Protein AF-A0A6A5TQY7-F1 (afdb_monomer)

pLDDT: mean 77.78, std 16.39, range [37.09, 95.31]

Organism: NCBI:txid147558

Mean predicted aligned error: 10.91 Å

Secondary structure (DSSP, 8-state):
------------------PPPTT-EEEEEEEEEEEEEEEEE-TTS-EEEEEEEEEEEEEEEEEGGG-SHHHHH-GGGB-S-S-GGG--TTEEE--STTPPPEEEEEEGGGTEEEEEETTSS-EEEEEEEPPS--EEE---TT-GGGTTSSS-B-SPPEEEEEEEEEE-S---

Sequence (172 aa):
MRSFLSILPAITLTHFISSATAGGFHLMDRSLTWRYTECVDCPRKQQCCGTYTGNHEDLILVPANQFSCDTVHSNAWKTGLWDSSQIGHGTVIQGKCGSRSLTLYPTNNGAELEVWESDGSRKYGNCYRQEPNRSMDCTEGGDATCRNMDGEPMGTCKIKATSVWVCPVDLC

Solvent-accessible surface area (backbone atoms only — not comparable to full-atom values): 9786 Å² total; per-residue (Å²): 138,84,86,81,83,84,80,80,81,80,83,76,82,74,78,76,77,80,66,42,43,79,54,6,28,28,40,24,38,32,40,40,38,36,30,24,56,55,69,45,86,39,104,78,86,44,78,47,71,49,81,49,76,49,76,49,56,31,20,30,57,40,45,47,76,49,76,48,54,73,52,70,52,42,73,88,31,53,36,85,42,53,35,71,86,71,64,43,82,66,36,70,31,68,44,48,82,84,41,62,42,27,24,32,34,58,33,78,94,65,51,31,31,37,38,25,38,60,87,66,84,41,76,63,45,61,24,41,63,45,72,79,80,52,62,45,81,50,61,47,84,60,47,71,69,54,60,85,44,92,55,64,59,53,67,54,36,41,33,38,37,32,36,41,31,36,23,61,32,61,58,111

Structure (mmCIF, N/CA/C/O backbone):
data_AF-A0A6A5TQY7-F1
#
_entry.id   AF-A0A6A5TQY7-F1
#
loop_
_atom_site.group_PDB
_atom_site.id
_atom_site.type_symbol
_atom_site.label_atom_id
_atom_site.label_alt_id
_atom_site.label_comp_id
_atom_site.label_asym_id
_atom_site.label_entity_id
_atom_site.label_seq_id
_atom_site.pdbx_PDB_ins_code
_atom_site.Cartn_x
_atom_site.Cartn_y
_atom_site.Cartn_z
_atom_site.occupancy
_atom_site.B_iso_or_equiv
_atom_site.auth_seq_id
_atom_site.auth_comp_id
_atom_site.auth_asym_id
_atom_site.auth_atom_id
_atom_site.pdbx_PDB_model_num
ATOM 1 N N . MET A 1 1 ? 33.968 8.940 56.549 1.00 41.22 1 MET A N 1
ATOM 2 C CA . MET A 1 1 ? 32.654 9.350 56.011 1.00 41.22 1 MET A CA 1
ATOM 3 C C . MET A 1 1 ? 32.603 8.909 54.556 1.00 41.22 1 MET A C 1
ATOM 5 O O . MET A 1 1 ? 33.420 9.381 53.780 1.00 41.22 1 MET A O 1
ATOM 9 N N . ARG A 1 2 ? 31.782 7.907 54.216 1.00 37.09 2 ARG A N 1
ATOM 10 C CA . ARG A 1 2 ? 31.662 7.373 52.849 1.00 37.09 2 ARG A CA 1
ATOM 11 C C . ARG A 1 2 ? 30.415 7.975 52.202 1.00 37.09 2 ARG A C 1
ATOM 13 O O . ARG A 1 2 ? 29.323 7.806 52.733 1.00 37.09 2 ARG A O 1
ATOM 20 N N . SER A 1 3 ? 30.611 8.698 51.103 1.00 39.50 3 SER A N 1
ATOM 21 C CA . SER A 1 3 ? 29.552 9.279 50.278 1.00 39.50 3 SER A CA 1
ATOM 22 C C . SER A 1 3 ? 28.748 8.178 49.586 1.00 39.50 3 SER A C 1
ATOM 24 O O . SER A 1 3 ? 29.328 7.314 48.931 1.00 39.50 3 SER A O 1
ATOM 26 N N . PHE A 1 4 ? 27.422 8.224 49.711 1.00 42.56 4 PHE A N 1
ATOM 27 C CA . PHE A 1 4 ? 26.505 7.422 48.906 1.00 42.56 4 PHE A CA 1
ATOM 28 C C . PHE A 1 4 ? 26.133 8.214 47.650 1.00 42.56 4 PHE A C 1
ATOM 30 O O . PHE A 1 4 ? 25.521 9.277 47.736 1.00 42.56 4 PHE A O 1
ATOM 37 N N . LEU A 1 5 ? 26.533 7.700 46.486 1.00 43.34 5 LEU A N 1
ATOM 38 C CA . LEU A 1 5 ? 26.103 8.190 45.181 1.00 43.34 5 LEU A CA 1
ATOM 39 C C . LEU A 1 5 ? 24.719 7.585 44.892 1.00 43.34 5 LEU A C 1
ATOM 41 O O . LEU A 1 5 ? 24.594 6.373 44.723 1.00 43.34 5 LEU A O 1
ATOM 45 N N . SER A 1 6 ? 23.682 8.421 44.893 1.00 45.06 6 SER A N 1
ATOM 46 C CA . SER A 1 6 ? 22.328 8.038 44.484 1.00 45.06 6 SER A CA 1
ATOM 47 C C . SER A 1 6 ? 22.275 7.961 42.958 1.00 45.06 6 SER A C 1
ATOM 49 O O . SER A 1 6 ? 22.445 8.974 42.281 1.00 45.06 6 SER A O 1
ATOM 51 N N . ILE A 1 7 ? 22.078 6.760 42.416 1.00 50.19 7 ILE A N 1
ATOM 52 C CA . ILE A 1 7 ? 21.828 6.538 40.990 1.00 50.19 7 ILE A CA 1
ATOM 53 C C . ILE A 1 7 ? 20.308 6.467 40.823 1.00 50.19 7 ILE A C 1
ATOM 55 O O . ILE A 1 7 ? 19.689 5.479 41.215 1.00 50.19 7 ILE A O 1
ATOM 59 N N . LEU A 1 8 ? 19.697 7.516 40.265 1.00 40.50 8 LEU A N 1
ATOM 60 C CA . LEU A 1 8 ? 18.326 7.421 39.760 1.00 40.50 8 LEU A CA 1
ATOM 61 C C . LEU A 1 8 ? 18.316 6.530 38.505 1.00 40.50 8 LEU A C 1
ATOM 63 O O . LEU A 1 8 ? 19.135 6.755 37.610 1.00 40.50 8 LEU A O 1
ATOM 67 N N . PRO A 1 9 ? 17.382 5.575 38.367 1.00 47.19 9 PRO A N 1
ATOM 68 C CA . PRO A 1 9 ? 17.164 4.915 37.092 1.00 47.19 9 PRO A CA 1
ATOM 69 C C . PRO A 1 9 ? 16.436 5.880 36.148 1.00 47.19 9 PRO A C 1
ATOM 71 O O . PRO A 1 9 ? 15.323 6.332 36.419 1.00 47.19 9 PRO A O 1
ATOM 74 N N . ALA A 1 10 ? 17.079 6.196 35.026 1.00 44.34 10 ALA A N 1
ATOM 75 C CA . ALA A 1 10 ? 16.441 6.850 33.895 1.00 44.34 10 ALA A CA 1
ATOM 76 C C . ALA A 1 10 ? 15.375 5.906 33.319 1.00 44.34 10 ALA A C 1
ATOM 78 O O . ALA A 1 10 ? 15.698 4.873 32.731 1.00 44.34 10 ALA A O 1
ATOM 79 N N . ILE A 1 11 ? 14.102 6.256 33.503 1.00 45.50 11 ILE A N 1
ATOM 80 C CA . ILE A 1 11 ? 12.977 5.576 32.859 1.00 45.50 11 ILE A CA 1
ATOM 81 C C . ILE A 1 11 ? 13.056 5.908 31.368 1.00 45.50 11 ILE A C 1
ATOM 83 O O . ILE A 1 11 ? 12.673 6.988 30.923 1.00 45.50 11 ILE A O 1
ATOM 87 N N . THR A 1 12 ? 13.617 4.985 30.596 1.00 44.22 12 THR A N 1
ATOM 88 C CA . THR A 1 12 ? 13.610 5.028 29.136 1.00 44.22 12 THR A CA 1
ATOM 89 C C . THR A 1 12 ? 12.220 4.603 28.678 1.00 44.22 12 THR A C 1
ATOM 91 O O . THR A 1 12 ? 11.855 3.432 28.764 1.00 44.22 12 THR A O 1
ATOM 94 N N . LEU A 1 13 ? 11.427 5.581 28.235 1.00 38.19 13 LEU A N 1
ATOM 95 C CA . LEU A 1 13 ? 10.114 5.379 27.632 1.00 38.19 13 LEU A CA 1
ATOM 96 C C . LEU A 1 13 ? 10.301 4.612 26.313 1.00 38.19 13 LEU A C 1
ATOM 98 O O . LEU A 1 13 ? 10.563 5.189 25.257 1.00 38.19 13 LEU A O 1
ATOM 102 N N . THR A 1 14 ? 10.242 3.287 26.390 1.00 39.62 14 THR A N 1
ATOM 103 C CA . THR A 1 14 ? 10.252 2.406 25.226 1.00 39.62 14 THR A CA 1
ATOM 104 C C . THR A 1 14 ? 8.961 2.683 24.467 1.00 39.62 14 THR A C 1
ATOM 106 O O . THR A 1 14 ? 7.873 2.374 24.948 1.00 39.62 14 THR A O 1
ATOM 109 N N . HIS A 1 15 ? 9.068 3.333 23.306 1.00 40.19 15 HIS A N 1
ATOM 110 C CA . HIS A 1 15 ? 7.953 3.428 22.374 1.00 40.19 15 HIS A CA 1
ATOM 111 C C . HIS A 1 15 ? 7.543 1.997 22.041 1.00 40.19 15 HIS A C 1
ATOM 113 O O . HIS A 1 15 ? 8.309 1.253 21.426 1.00 40.19 15 HIS A O 1
ATOM 119 N N . PHE A 1 16 ? 6.368 1.595 22.522 1.00 39.81 16 PHE A N 1
ATOM 120 C CA . PHE A 1 16 ? 5.770 0.322 22.168 1.00 39.81 16 PHE A CA 1
ATOM 121 C C . PHE A 1 16 ? 5.648 0.297 20.649 1.00 39.81 16 PHE A C 1
ATOM 123 O O . PHE A 1 16 ? 4.888 1.062 20.057 1.00 39.81 16 PHE A O 1
ATOM 130 N N . ILE A 1 17 ? 6.442 -0.565 20.015 1.00 45.38 17 ILE A N 1
ATOM 131 C CA . ILE A 1 17 ? 6.254 -0.932 18.620 1.00 45.38 17 ILE A CA 1
ATOM 132 C C . ILE A 1 17 ? 4.890 -1.611 18.598 1.00 45.38 17 ILE A C 1
ATOM 134 O O . ILE A 1 17 ? 4.766 -2.766 19.006 1.00 45.38 17 ILE A O 1
ATOM 138 N N . SER A 1 18 ? 3.860 -0.853 18.219 1.00 43.84 18 SER A N 1
ATOM 139 C CA . SER A 1 18 ? 2.511 -1.370 18.042 1.00 43.84 18 SER A CA 1
ATOM 140 C C . SER A 1 18 ? 2.596 -2.393 16.915 1.00 43.84 18 SER A C 1
ATOM 142 O O . SER A 1 18 ? 2.655 -2.053 15.735 1.00 43.84 18 SER A O 1
ATOM 144 N N . SER A 1 19 ? 2.775 -3.653 17.293 1.00 54.75 19 SER A N 1
ATOM 145 C CA . SER A 1 19 ? 2.664 -4.780 16.386 1.00 54.75 19 SER A CA 1
ATOM 146 C C . SER A 1 19 ? 1.177 -4.964 16.144 1.00 54.75 19 SER A C 1
ATOM 148 O O . SER A 1 19 ? 0.382 -4.940 17.085 1.00 54.75 19 SER A O 1
ATOM 150 N N . ALA A 1 20 ? 0.780 -5.099 14.881 1.00 56.47 20 ALA A N 1
ATOM 151 C CA . ALA A 1 20 ? -0.564 -5.558 14.590 1.00 56.47 20 ALA A CA 1
ATOM 152 C C . ALA A 1 20 ? -0.784 -6.885 15.335 1.00 56.47 20 ALA A C 1
ATOM 154 O O . ALA A 1 20 ? 0.092 -7.756 15.345 1.00 56.47 20 ALA A O 1
ATOM 155 N N . THR A 1 21 ? -1.935 -7.018 15.990 1.00 59.12 21 THR A N 1
ATOM 156 C CA . THR A 1 21 ? -2.387 -8.296 16.550 1.00 59.12 21 THR A CA 1
ATOM 157 C C . THR A 1 21 ? -2.469 -9.337 15.426 1.00 59.12 21 THR A C 1
ATOM 159 O O . THR A 1 21 ? -2.450 -8.987 14.248 1.00 59.12 21 THR A O 1
ATOM 162 N N . ALA A 1 22 ? -2.562 -10.630 15.751 1.00 60.75 22 ALA A N 1
ATOM 163 C CA . ALA A 1 22 ? -2.584 -11.690 14.733 1.00 60.75 22 ALA A CA 1
ATOM 164 C C . ALA A 1 22 ? -3.712 -11.543 13.680 1.00 60.75 22 ALA A C 1
ATOM 166 O O . ALA A 1 22 ? -3.566 -12.085 12.586 1.00 60.75 22 ALA A O 1
ATOM 167 N N . GLY A 1 23 ? -4.787 -10.805 13.995 1.00 71.81 23 GLY A N 1
ATOM 168 C CA . GLY A 1 23 ? -5.875 -10.449 13.068 1.00 71.81 23 GLY A CA 1
ATOM 169 C C . GLY A 1 23 ? -5.710 -9.097 12.356 1.00 71.81 23 GLY A C 1
ATOM 170 O O . GLY A 1 23 ? -6.440 -8.785 11.424 1.00 71.81 23 GLY A O 1
ATOM 171 N N . GLY A 1 24 ? -4.732 -8.282 12.754 1.00 88.25 24 GLY A N 1
ATOM 172 C CA . GLY A 1 24 ? -4.470 -6.990 12.127 1.00 88.25 24 GLY A CA 1
ATOM 173 C C . GLY A 1 24 ? -3.883 -7.094 10.718 1.00 88.25 24 GLY A C 1
ATOM 174 O O . GLY A 1 24 ? -3.588 -8.172 10.198 1.00 88.25 24 GLY A O 1
ATOM 175 N N . PHE A 1 25 ? -3.642 -5.944 10.097 1.00 89.31 25 PHE A N 1
ATOM 176 C CA . PHE A 1 25 ? -3.012 -5.854 8.783 1.00 89.31 25 PHE A CA 1
ATOM 177 C C . PHE A 1 25 ? -2.081 -4.647 8.657 1.00 89.31 25 PHE A C 1
ATOM 179 O O . PHE A 1 25 ? -2.073 -3.736 9.483 1.00 89.31 25 PHE A O 1
ATOM 186 N N . HIS A 1 26 ? -1.280 -4.659 7.601 1.00 91.00 26 HIS A N 1
ATOM 187 C CA . HIS A 1 26 ? -0.397 -3.584 7.187 1.00 91.00 26 HIS A CA 1
ATOM 188 C C . HIS A 1 26 ? -0.864 -3.030 5.842 1.00 91.00 26 HIS A C 1
ATOM 190 O O . HIS A 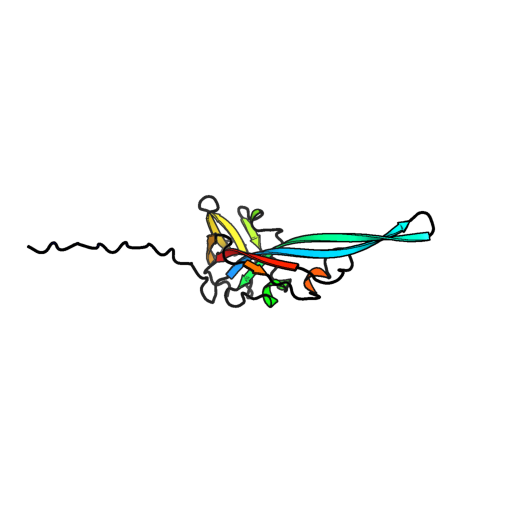1 26 ? -1.174 -3.806 4.937 1.00 91.00 26 HIS A O 1
ATOM 196 N N . LEU A 1 27 ? -0.863 -1.707 5.681 1.00 92.75 27 LEU A N 1
ATOM 197 C CA . LEU A 1 27 ? -0.832 -1.102 4.347 1.00 92.75 27 LEU A CA 1
ATOM 198 C C . LEU A 1 27 ? 0.627 -0.831 4.000 1.00 92.75 27 LEU A C 1
ATOM 200 O O . LEU A 1 27 ? 1.341 -0.180 4.773 1.00 92.75 27 LEU A O 1
ATOM 204 N N . MET A 1 28 ? 1.073 -1.369 2.869 1.00 92.88 28 MET A N 1
ATOM 205 C CA . MET A 1 28 ? 2.461 -1.283 2.436 1.00 92.88 28 MET A CA 1
ATOM 206 C C . MET A 1 28 ? 2.556 -0.653 1.055 1.00 92.88 28 MET A C 1
ATOM 208 O O . MET A 1 28 ? 1.856 -1.080 0.138 1.00 92.88 28 MET A O 1
ATOM 212 N N . ASP A 1 29 ? 3.471 0.300 0.909 1.00 93.62 29 ASP A N 1
ATOM 213 C CA . ASP A 1 29 ? 3.880 0.803 -0.399 1.00 93.62 29 ASP A CA 1
ATOM 214 C C . ASP A 1 29 ? 4.823 -0.220 -1.018 1.00 93.62 29 ASP A C 1
ATOM 216 O O . ASP A 1 29 ? 5.869 -0.540 -0.439 1.00 93.62 29 ASP A O 1
ATOM 220 N N . ARG A 1 30 ? 4.441 -0.765 -2.171 1.00 91.75 30 ARG A N 1
ATOM 221 C CA . ARG A 1 30 ? 5.221 -1.746 -2.914 1.00 91.75 30 ARG A CA 1
ATOM 222 C C . ARG A 1 30 ? 5.728 -1.115 -4.203 1.00 91.75 30 ARG A C 1
ATOM 224 O O . ARG A 1 30 ? 4.958 -0.693 -5.054 1.00 91.75 30 ARG A O 1
ATOM 231 N N . SER A 1 31 ? 7.046 -1.106 -4.346 1.00 90.19 31 SER A N 1
ATOM 232 C CA . SER A 1 31 ? 7.755 -0.694 -5.550 1.00 90.19 31 SER A CA 1
ATOM 233 C C . SER A 1 31 ? 8.244 -1.928 -6.303 1.00 90.19 31 SER A C 1
ATOM 235 O O . SER A 1 31 ? 8.822 -2.851 -5.716 1.00 90.19 31 SER A O 1
ATOM 237 N N . LEU A 1 32 ? 7.979 -1.944 -7.603 1.00 87.06 32 LEU A N 1
ATOM 238 C CA . LEU A 1 32 ? 8.291 -3.008 -8.545 1.00 87.06 32 LEU A CA 1
ATOM 239 C C . LEU A 1 32 ? 9.181 -2.400 -9.623 1.00 87.06 32 LEU A C 1
ATOM 241 O O . LEU A 1 32 ? 8.748 -1.520 -10.363 1.00 87.06 32 LEU A O 1
ATOM 245 N N . THR A 1 33 ? 10.416 -2.874 -9.728 1.00 86.19 33 THR A N 1
ATOM 246 C CA . THR A 1 33 ? 11.374 -2.411 -10.735 1.00 86.19 33 THR A CA 1
ATOM 247 C C . THR A 1 33 ? 11.800 -3.583 -11.603 1.00 86.19 33 THR A C 1
ATOM 249 O O . THR A 1 33 ? 12.350 -4.565 -11.102 1.00 86.19 33 THR A O 1
ATOM 252 N N . TRP A 1 34 ? 11.612 -3.474 -12.915 1.00 82.81 34 TRP A N 1
ATOM 253 C CA . TRP A 1 34 ? 12.011 -4.504 -13.876 1.00 82.81 34 TRP A CA 1
ATOM 254 C C . TRP A 1 34 ? 12.779 -3.899 -15.045 1.00 82.81 34 TRP A C 1
ATOM 256 O O . TRP A 1 34 ? 12.735 -2.696 -15.302 1.00 82.81 34 TRP A O 1
ATOM 266 N N . ARG A 1 35 ? 13.511 -4.746 -15.765 1.00 81.38 35 ARG A N 1
ATOM 267 C CA . ARG A 1 35 ? 14.092 -4.393 -17.061 1.00 81.38 35 ARG A CA 1
ATOM 268 C C . ARG A 1 35 ? 13.266 -5.033 -18.155 1.00 81.38 35 ARG A C 1
ATOM 270 O O . ARG A 1 35 ? 12.808 -6.156 -17.984 1.00 81.38 35 ARG A O 1
ATOM 277 N N . TYR A 1 36 ? 13.106 -4.346 -19.269 1.00 78.25 36 TYR A N 1
ATOM 278 C CA . TYR A 1 36 ? 12.437 -4.877 -20.451 1.00 78.25 36 TYR A CA 1
ATOM 279 C C . TYR A 1 36 ? 13.166 -4.389 -21.698 1.00 78.25 36 TYR A C 1
ATOM 281 O O . TYR A 1 36 ? 13.913 -3.405 -21.650 1.00 78.25 36 TYR A O 1
ATOM 289 N N . THR A 1 37 ? 12.980 -5.098 -22.804 1.00 78.25 37 THR A N 1
ATOM 290 C CA . THR A 1 37 ? 13.492 -4.664 -24.100 1.00 78.25 37 THR A CA 1
ATOM 291 C C . THR A 1 37 ? 12.343 -4.370 -25.033 1.00 78.25 37 THR A C 1
ATOM 293 O O . THR A 1 37 ? 11.418 -5.163 -25.170 1.00 78.25 37 THR A O 1
ATOM 296 N N . GLU A 1 38 ? 12.442 -3.229 -25.698 1.00 79.12 38 GLU A N 1
ATOM 297 C CA . GLU A 1 38 ? 11.573 -2.881 -26.808 1.00 79.12 38 GLU A CA 1
ATOM 298 C C . GLU A 1 38 ? 12.411 -2.844 -28.072 1.00 79.12 38 GLU A C 1
ATOM 300 O O . GLU A 1 38 ? 13.495 -2.252 -28.099 1.00 79.12 38 GLU A O 1
ATOM 305 N N . CYS A 1 39 ? 11.901 -3.491 -29.112 1.00 82.31 39 CYS A N 1
ATOM 306 C CA . CYS A 1 39 ? 12.480 -3.456 -30.440 1.00 82.31 39 CYS A CA 1
ATOM 307 C C . CYS A 1 39 ? 11.511 -2.731 -31.366 1.00 82.31 39 CYS A C 1
ATOM 309 O O . CYS A 1 39 ? 10.341 -3.098 -31.454 1.00 82.31 39 CYS A O 1
ATOM 311 N N . VAL A 1 40 ? 12.006 -1.720 -32.072 1.00 79.94 40 VAL A N 1
ATOM 312 C CA . VAL A 1 40 ? 11.245 -0.997 -33.093 1.00 79.94 40 VAL A CA 1
ATOM 313 C C . VAL A 1 40 ? 11.844 -1.250 -34.471 1.00 79.94 40 VAL A C 1
ATOM 315 O O . VAL A 1 40 ? 13.055 -1.463 -34.617 1.00 79.94 40 VAL A O 1
ATOM 318 N N . ASP A 1 41 ? 10.993 -1.217 -35.494 1.00 82.06 41 ASP A N 1
ATOM 319 C CA . ASP A 1 41 ? 11.433 -1.322 -36.881 1.00 82.06 41 ASP A CA 1
ATOM 320 C C . ASP A 1 41 ? 12.175 -0.050 -37.287 1.00 82.06 41 ASP A C 1
ATOM 322 O O . ASP A 1 41 ? 11.595 1.024 -37.457 1.00 82.06 41 ASP A O 1
ATOM 326 N N . CYS A 1 42 ? 13.488 -0.169 -37.462 1.00 78.88 42 CYS A N 1
ATOM 327 C CA . CYS A 1 42 ? 14.302 0.934 -37.938 1.00 78.88 42 CYS A CA 1
ATOM 328 C C . CYS A 1 42 ? 14.229 1.076 -39.467 1.00 78.88 42 CYS A C 1
ATOM 330 O O . CYS A 1 42 ? 14.044 0.085 -40.190 1.00 78.88 42 CYS A O 1
ATOM 332 N N . PRO A 1 43 ? 14.466 2.292 -40.000 1.00 67.44 43 PRO A N 1
ATOM 333 C CA . PRO A 1 43 ? 14.564 2.535 -41.435 1.00 67.44 43 PRO A CA 1
ATOM 334 C C . PRO A 1 43 ? 15.825 1.862 -42.001 1.00 67.44 43 PRO A C 1
ATOM 336 O O . PRO A 1 43 ? 16.864 2.500 -42.125 1.00 67.44 43 PRO A O 1
ATOM 339 N N . ARG A 1 44 ? 15.729 0.547 -42.265 1.00 72.12 44 ARG A N 1
ATOM 340 C CA . ARG A 1 44 ? 16.636 -0.353 -43.025 1.00 72.12 44 ARG A CA 1
ATOM 341 C C . ARG A 1 44 ? 16.304 -1.853 -42.857 1.00 72.12 44 ARG A C 1
ATOM 343 O O . ARG A 1 44 ? 17.126 -2.684 -43.228 1.00 72.12 44 ARG A O 1
ATOM 350 N N . LYS A 1 45 ? 15.120 -2.224 -42.338 1.00 60.16 45 LYS A N 1
ATOM 351 C CA . LYS A 1 45 ? 14.747 -3.625 -42.012 1.00 60.16 45 LYS A CA 1
ATOM 352 C C . LYS A 1 45 ? 15.687 -4.290 -40.992 1.00 60.16 45 LYS A C 1
ATOM 354 O O . LYS A 1 45 ? 15.865 -5.504 -41.002 1.00 60.16 45 LYS A O 1
ATOM 359 N N . GLN A 1 46 ? 16.313 -3.489 -40.137 1.00 69.12 46 GLN A N 1
ATOM 360 C CA . GLN A 1 46 ? 17.044 -3.966 -38.967 1.00 69.12 46 GLN A CA 1
ATOM 361 C C . GLN A 1 46 ? 16.177 -3.692 -37.740 1.00 69.12 46 GLN A C 1
ATOM 363 O O . GLN A 1 46 ? 15.584 -2.617 -37.645 1.00 69.12 46 GLN A O 1
ATOM 368 N N . GLN A 1 47 ? 16.094 -4.651 -36.819 1.00 74.69 47 GLN A N 1
ATOM 369 C CA . GLN A 1 47 ? 15.481 -4.409 -35.516 1.00 74.69 47 GLN A CA 1
ATOM 370 C C . GLN A 1 47 ? 16.437 -3.562 -34.677 1.00 74.69 47 GLN A C 1
ATOM 372 O O . GLN A 1 47 ? 17.593 -3.938 -34.476 1.00 74.69 47 GLN A O 1
ATOM 377 N N . CYS A 1 48 ? 15.956 -2.417 -34.200 1.00 81.31 48 CYS A N 1
ATOM 378 C CA . CYS A 1 48 ? 16.659 -1.611 -33.213 1.00 81.31 48 CYS A CA 1
ATOM 379 C C . CYS A 1 48 ? 16.051 -1.894 -31.848 1.00 81.31 48 CYS A C 1
ATOM 381 O O . CYS A 1 48 ? 14.909 -1.514 -31.602 1.00 81.31 48 CYS A O 1
ATOM 383 N N . CYS A 1 49 ? 16.811 -2.552 -30.978 1.00 84.69 49 CYS A N 1
ATOM 384 C CA . CYS A 1 49 ? 16.365 -2.905 -29.637 1.00 84.69 49 CYS A CA 1
ATOM 385 C C . CYS A 1 49 ? 17.049 -2.021 -28.591 1.00 84.69 49 CYS A C 1
ATOM 387 O O . CYS A 1 49 ? 18.273 -1.878 -28.600 1.00 84.69 49 CYS A O 1
ATOM 389 N N . GLY A 1 50 ? 16.259 -1.450 -27.687 1.00 81.88 50 GLY A N 1
ATOM 390 C CA . GLY A 1 50 ? 16.736 -0.778 -26.481 1.00 81.88 50 GLY A CA 1
ATOM 391 C C . GLY A 1 50 ? 16.443 -1.619 -25.240 1.00 81.88 50 GLY A C 1
ATOM 392 O O . GLY A 1 50 ? 15.493 -2.401 -25.222 1.00 81.88 50 GLY A O 1
ATOM 393 N N . THR A 1 51 ? 17.251 -1.469 -24.192 1.00 83.12 51 THR A N 1
ATOM 394 C CA . THR A 1 51 ? 16.922 -1.989 -22.857 1.00 83.12 51 THR A CA 1
ATOM 395 C C . THR A 1 51 ? 16.494 -0.825 -21.980 1.00 83.12 51 THR A C 1
ATOM 397 O O . THR A 1 51 ? 17.230 0.150 -21.825 1.00 83.12 51 THR A O 1
ATOM 400 N N . TYR A 1 52 ? 15.320 -0.957 -21.384 1.00 82.06 52 TYR A N 1
ATOM 401 C CA . TYR A 1 52 ? 14.677 0.052 -20.559 1.00 82.06 52 TYR A CA 1
ATOM 402 C C . TYR A 1 52 ? 14.485 -0.480 -19.138 1.00 82.06 52 TYR A C 1
ATOM 404 O O . TYR A 1 52 ? 14.608 -1.678 -18.870 1.00 82.06 52 TYR A O 1
ATOM 412 N N . THR A 1 53 ? 14.239 0.430 -18.197 1.00 84.12 53 THR A N 1
ATOM 413 C CA . THR A 1 53 ? 13.882 0.094 -16.813 1.00 84.12 53 THR A CA 1
ATOM 414 C C . THR A 1 53 ? 12.486 0.628 -16.540 1.00 84.12 53 THR A C 1
ATOM 416 O O . THR A 1 53 ? 12.252 1.826 -16.680 1.00 84.12 53 THR A O 1
ATOM 419 N N . GLY A 1 54 ? 11.575 -0.269 -16.179 1.00 82.12 54 GLY A N 1
ATOM 420 C CA . GLY A 1 54 ? 10.225 0.050 -15.738 1.00 82.12 54 GLY A CA 1
ATOM 421 C C . GLY A 1 54 ? 10.170 0.147 -14.220 1.00 82.12 54 GLY A C 1
ATOM 422 O O . GLY A 1 54 ? 10.898 -0.563 -13.523 1.00 82.12 54 GLY A O 1
ATOM 423 N N . ASN A 1 55 ? 9.313 1.035 -13.725 1.00 86.62 55 ASN A N 1
ATOM 424 C CA . ASN A 1 55 ? 8.977 1.140 -12.313 1.00 86.62 55 ASN A CA 1
ATOM 425 C C . ASN A 1 55 ? 7.459 1.218 -12.173 1.00 86.62 55 ASN A C 1
ATOM 427 O O . ASN A 1 55 ? 6.800 1.909 -12.951 1.00 86.62 55 ASN A O 1
ATOM 431 N N . HIS A 1 56 ? 6.922 0.534 -11.174 1.00 86.81 56 HIS A N 1
ATOM 432 C CA . HIS A 1 56 ? 5.523 0.615 -10.790 1.00 86.81 56 HIS A CA 1
ATOM 433 C C . HIS A 1 56 ? 5.434 0.656 -9.277 1.00 86.81 56 HIS A C 1
ATOM 435 O O . HIS A 1 56 ? 6.120 -0.100 -8.590 1.00 86.81 56 HIS A O 1
ATOM 441 N N . GLU A 1 57 ? 4.576 1.528 -8.777 1.00 89.38 57 GLU A N 1
ATOM 442 C CA . GLU A 1 57 ? 4.276 1.637 -7.362 1.00 89.38 57 GLU A CA 1
ATOM 443 C C . GLU A 1 57 ? 2.792 1.338 -7.187 1.00 89.38 57 GLU A C 1
ATOM 445 O O . GLU A 1 57 ? 1.950 1.803 -7.965 1.00 89.38 57 GLU A O 1
ATOM 450 N N . ASP A 1 58 ? 2.493 0.478 -6.220 1.00 92.00 58 ASP A N 1
ATOM 451 C CA . ASP A 1 58 ? 1.138 0.248 -5.751 1.00 92.00 58 ASP A CA 1
ATOM 452 C C . ASP A 1 58 ? 1.075 0.188 -4.222 1.00 92.00 58 ASP A C 1
ATOM 454 O O . ASP A 1 58 ? 2.054 -0.101 -3.529 1.00 92.00 58 ASP A O 1
ATOM 458 N N . LEU A 1 59 ? -0.117 0.447 -3.686 1.00 93.50 59 LEU A N 1
ATOM 459 C CA . LEU A 1 59 ? -0.425 0.179 -2.290 1.00 93.50 59 LEU A CA 1
ATOM 460 C C . LEU A 1 59 ? -1.068 -1.202 -2.164 1.00 93.50 59 LEU A C 1
ATOM 462 O O . LEU A 1 59 ? -2.098 -1.492 -2.792 1.00 93.50 59 LEU A O 1
ATOM 466 N N . ILE A 1 60 ? -0.511 -2.030 -1.286 1.00 92.38 60 ILE A N 1
ATOM 467 C CA . ILE A 1 60 ? -1.036 -3.357 -0.964 1.00 92.38 60 ILE A CA 1
ATOM 468 C C . ILE A 1 60 ? -1.495 -3.452 0.492 1.00 92.38 60 ILE A C 1
ATOM 470 O O . ILE A 1 60 ? -0.959 -2.790 1.381 1.00 92.38 60 ILE A O 1
ATOM 474 N N . LEU A 1 61 ? -2.477 -4.319 0.739 1.00 91.62 61 LEU A N 1
ATOM 475 C CA . LEU A 1 61 ? -2.943 -4.682 2.076 1.00 91.62 61 LEU A CA 1
ATOM 476 C C . LEU A 1 61 ? -2.424 -6.074 2.445 1.00 91.62 61 LEU A C 1
ATOM 478 O O . LEU A 1 61 ? -2.845 -7.070 1.862 1.00 91.62 61 LEU A O 1
ATOM 482 N N . VAL A 1 62 ? -1.553 -6.156 3.447 1.00 89.50 62 VAL A N 1
ATOM 483 C CA . VAL A 1 62 ? -0.901 -7.397 3.884 1.00 89.50 62 VAL A CA 1
ATOM 484 C C . VAL A 1 62 ? -1.383 -7.774 5.288 1.00 89.50 62 VAL A C 1
ATOM 486 O O . VAL A 1 62 ? -1.087 -7.043 6.234 1.00 89.50 62 VAL A O 1
ATOM 489 N N . PRO A 1 63 ? -2.097 -8.898 5.476 1.00 88.12 63 PRO A N 1
ATOM 490 C CA . PRO A 1 63 ? -2.449 -9.384 6.811 1.00 88.12 63 PRO A CA 1
ATOM 491 C C . PRO A 1 63 ? -1.202 -9.574 7.684 1.00 88.12 63 PRO A C 1
ATOM 493 O O . PRO A 1 63 ? -0.166 -10.045 7.209 1.00 88.12 63 PRO A O 1
ATOM 496 N N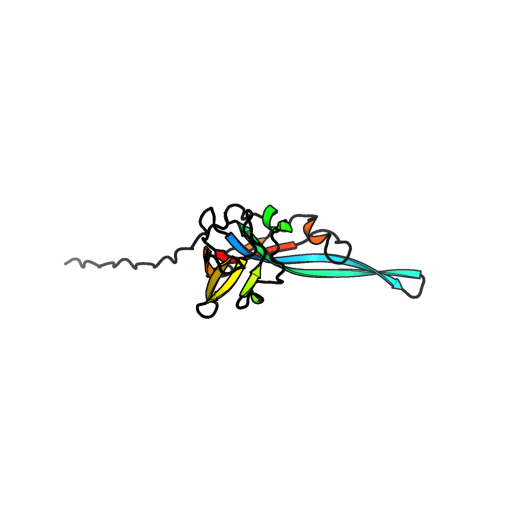 . ALA A 1 64 ? -1.279 -9.226 8.968 1.00 86.50 64 ALA A N 1
ATOM 497 C CA . ALA A 1 64 ? -0.124 -9.242 9.867 1.00 86.50 64 ALA A CA 1
ATOM 498 C C . ALA A 1 64 ? 0.463 -10.651 10.055 1.00 86.50 64 ALA A C 1
ATOM 500 O O . ALA A 1 64 ? 1.678 -10.804 10.185 1.00 86.50 64 ALA A O 1
ATOM 501 N N . ASN A 1 65 ? -0.387 -11.679 9.999 1.00 85.06 65 ASN A N 1
ATOM 502 C CA . ASN A 1 65 ? -0.002 -13.092 10.028 1.00 85.06 65 ASN A CA 1
ATOM 503 C C . ASN A 1 65 ? 0.530 -13.631 8.684 1.00 85.06 65 ASN A C 1
ATOM 505 O O . ASN A 1 65 ? 1.013 -14.758 8.636 1.00 85.06 65 ASN A O 1
ATOM 509 N N . GLN A 1 66 ? 0.458 -12.845 7.609 1.00 86.44 66 GLN A N 1
ATOM 510 C CA . GLN A 1 66 ? 0.940 -13.192 6.268 1.00 86.44 66 GLN A CA 1
ATOM 511 C C . GLN A 1 66 ? 2.025 -12.218 5.790 1.00 86.44 66 GLN A C 1
ATOM 513 O O . GLN A 1 66 ? 2.231 -12.047 4.590 1.00 86.44 66 GLN A O 1
ATOM 518 N N . PHE A 1 67 ? 2.734 -11.568 6.715 1.00 84.81 67 PHE A N 1
ATOM 519 C CA . PHE A 1 67 ? 3.817 -10.637 6.404 1.00 84.81 67 PHE A CA 1
ATOM 520 C C . PHE A 1 67 ? 5.051 -11.391 5.869 1.00 84.81 67 PHE A C 1
ATOM 522 O O . PHE A 1 67 ? 5.943 -11.764 6.629 1.00 84.81 67 PHE A O 1
ATOM 529 N N . SER A 1 68 ? 5.075 -11.662 4.562 1.00 87.06 68 SER A N 1
ATOM 530 C CA . SER A 1 68 ? 6.125 -12.419 3.868 1.00 87.06 68 SER A CA 1
ATOM 531 C C . SER A 1 68 ? 6.252 -11.990 2.402 1.00 87.06 68 SER A C 1
ATOM 533 O O . SER A 1 68 ? 5.358 -11.324 1.869 1.00 87.06 68 SER A O 1
ATOM 535 N N . CYS A 1 69 ? 7.341 -12.393 1.742 1.00 86.38 69 CYS A N 1
ATOM 536 C CA . CYS A 1 69 ? 7.563 -12.070 0.335 1.00 86.38 69 CYS A CA 1
ATOM 537 C C . CYS A 1 69 ? 6.556 -12.725 -0.616 1.00 86.38 69 CYS A C 1
ATOM 539 O O . CYS A 1 69 ? 6.092 -12.041 -1.521 1.00 86.38 69 CYS A O 1
ATOM 541 N N . ASP A 1 70 ? 6.098 -13.949 -0.343 1.00 85.94 70 ASP A N 1
ATOM 542 C CA . ASP A 1 70 ? 5.051 -14.609 -1.140 1.00 85.94 70 ASP A CA 1
ATOM 543 C C . ASP A 1 70 ? 3.767 -13.762 -1.212 1.00 85.94 70 ASP A C 1
ATOM 545 O O . ASP A 1 70 ? 3.142 -13.596 -2.265 1.00 85.94 70 ASP A O 1
ATOM 549 N N . THR A 1 71 ? 3.383 -13.161 -0.084 1.00 85.50 71 THR A N 1
ATOM 550 C CA . THR A 1 71 ? 2.225 -12.262 -0.013 1.00 85.50 71 THR A CA 1
ATOM 551 C C . THR A 1 71 ? 2.480 -10.964 -0.769 1.00 85.50 71 THR A C 1
ATOM 553 O O . THR A 1 71 ? 1.595 -10.482 -1.473 1.00 85.50 71 THR A O 1
ATOM 556 N N . VAL A 1 72 ? 3.690 -10.409 -0.650 1.00 86.75 72 VAL A N 1
ATOM 557 C CA . VAL A 1 72 ? 4.114 -9.199 -1.368 1.00 86.75 72 VAL A CA 1
ATOM 558 C C . VAL A 1 72 ? 4.209 -9.432 -2.869 1.00 86.75 72 VAL A C 1
ATOM 560 O O . VAL A 1 72 ? 4.017 -8.484 -3.614 1.00 86.75 72 VAL A O 1
ATOM 563 N N . HIS A 1 73 ? 4.475 -10.641 -3.349 1.00 82.94 73 HIS A N 1
ATOM 564 C CA . HIS A 1 73 ? 4.444 -10.964 -4.779 1.00 82.94 73 HIS A CA 1
ATOM 565 C C . HIS A 1 73 ? 3.010 -11.081 -5.295 1.00 82.94 73 HIS A C 1
ATOM 567 O O . HIS A 1 73 ? 2.677 -10.644 -6.395 1.00 82.94 73 HIS A O 1
ATOM 573 N N . SER A 1 74 ? 2.102 -11.600 -4.473 1.00 79.50 74 SER A N 1
ATOM 574 C CA . SER A 1 74 ? 0.720 -11.809 -4.888 1.00 79.50 74 SER A CA 1
ATOM 575 C C . SER A 1 74 ? -0.015 -10.502 -5.224 1.00 79.50 74 SER A C 1
ATOM 577 O O . SER A 1 74 ? -0.159 -9.586 -4.415 1.00 79.50 74 SER A O 1
ATOM 579 N N . ASN A 1 75 ? -0.577 -10.433 -6.433 1.00 76.81 75 ASN A N 1
ATOM 580 C CA . ASN A 1 75 ? -1.429 -9.320 -6.865 1.00 76.81 75 ASN A CA 1
ATOM 581 C C . ASN A 1 75 ? -2.818 -9.324 -6.216 1.00 76.81 75 ASN A C 1
ATOM 583 O O . ASN A 1 75 ? -3.544 -8.340 -6.339 1.00 76.81 75 ASN A O 1
ATOM 587 N N . ALA A 1 76 ? -3.189 -10.393 -5.502 1.00 75.62 76 ALA A N 1
ATOM 588 C CA . ALA A 1 76 ? -4.483 -10.478 -4.832 1.00 75.62 76 ALA A CA 1
ATOM 589 C C . ALA A 1 76 ? -4.680 -9.356 -3.803 1.00 75.62 76 ALA A C 1
ATOM 591 O O . ALA A 1 76 ? -5.811 -9.068 -3.432 1.00 75.62 76 ALA A O 1
ATOM 592 N N . TRP A 1 77 ? -3.598 -8.736 -3.329 1.00 85.31 77 TRP A N 1
ATOM 593 C CA . TRP 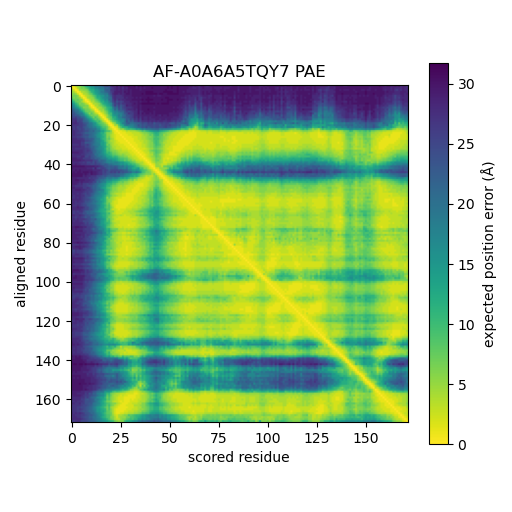A 1 77 ? -3.578 -7.771 -2.232 1.00 85.31 77 TRP A CA 1
ATOM 594 C C . TRP A 1 77 ? -3.490 -6.307 -2.669 1.00 85.31 77 TRP A C 1
ATOM 596 O O . TRP A 1 77 ? -3.425 -5.437 -1.802 1.00 85.31 77 TRP A O 1
ATOM 606 N N . LYS A 1 78 ? -3.528 -6.020 -3.978 1.00 85.62 78 LYS A N 1
ATOM 607 C CA . LYS A 1 78 ? -3.569 -4.640 -4.477 1.00 85.62 78 LYS A CA 1
ATOM 608 C C . LYS A 1 78 ? -4.841 -3.937 -4.014 1.00 85.62 78 LYS A C 1
ATOM 610 O O . LYS A 1 78 ? -5.939 -4.473 -4.124 1.00 85.62 78 LYS A O 1
ATOM 615 N N . THR A 1 79 ? -4.685 -2.708 -3.542 1.00 88.19 79 THR A N 1
ATOM 616 C CA . THR A 1 79 ? -5.816 -1.857 -3.148 1.00 88.19 79 THR A CA 1
ATOM 617 C C . THR A 1 79 ? -6.419 -1.087 -4.325 1.00 88.19 79 THR A C 1
ATOM 619 O O . THR A 1 79 ? -7.525 -0.570 -4.206 1.00 88.19 79 THR A O 1
ATOM 622 N N . GLY A 1 80 ? -5.701 -1.019 -5.454 1.00 85.69 80 GLY A N 1
ATOM 623 C CA . GLY A 1 80 ? -6.040 -0.184 -6.611 1.00 85.69 80 GLY A CA 1
ATOM 624 C C . GLY A 1 80 ? -5.443 1.227 -6.557 1.00 85.69 80 GLY A C 1
ATOM 625 O O . GLY A 1 80 ? -5.564 1.962 -7.533 1.00 85.69 80 GLY A O 1
ATOM 626 N N . LEU A 1 81 ? -4.779 1.597 -5.458 1.00 89.44 81 LEU A N 1
ATOM 627 C CA . LEU A 1 81 ? -4.047 2.859 -5.325 1.00 89.44 81 LEU A CA 1
ATOM 628 C C . LEU A 1 81 ? -2.589 2.699 -5.762 1.00 89.44 81 LEU A C 1
ATOM 630 O O . LEU A 1 81 ? -2.011 1.620 -5.615 1.00 89.44 81 LEU A O 1
ATOM 634 N N . TRP A 1 82 ? -1.998 3.791 -6.250 1.00 89.25 82 TRP A N 1
ATOM 635 C CA . TRP A 1 82 ? -0.573 3.847 -6.593 1.00 89.25 82 TRP A CA 1
ATOM 636 C C . TRP A 1 82 ? 0.333 3.828 -5.358 1.00 89.25 82 TRP A C 1
ATOM 638 O O . TRP A 1 82 ? 1.340 3.145 -5.361 1.00 89.25 82 TRP A O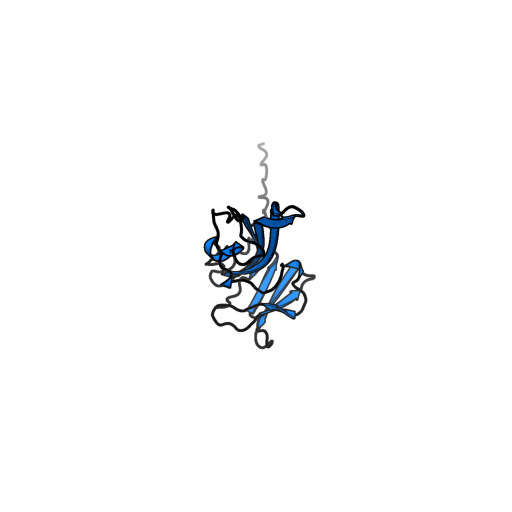 1
ATOM 648 N N . ASP A 1 83 ? -0.011 4.521 -4.277 1.00 92.19 83 ASP A N 1
ATOM 649 C CA . ASP A 1 83 ? 0.760 4.469 -3.030 1.00 92.19 83 ASP A CA 1
ATOM 650 C C . ASP A 1 83 ? -0.057 5.033 -1.856 1.00 92.19 83 ASP A C 1
ATOM 652 O O . ASP A 1 83 ? -1.208 5.466 -2.002 1.00 92.19 83 ASP A O 1
ATOM 656 N N . SER A 1 84 ? 0.549 5.037 -0.672 1.00 91.12 84 SER A N 1
ATOM 657 C CA . SER A 1 84 ? -0.026 5.564 0.560 1.00 91.12 84 SER A CA 1
ATOM 658 C C . SER A 1 84 ? -0.227 7.082 0.554 1.00 91.12 84 SER A C 1
ATOM 660 O O . SER A 1 84 ? -1.061 7.577 1.314 1.00 91.12 84 SER A O 1
ATOM 662 N N . SER A 1 85 ? 0.481 7.835 -0.297 1.00 91.12 85 SER A N 1
ATOM 663 C CA . SER A 1 85 ? 0.313 9.289 -0.435 1.00 91.12 85 SER A CA 1
ATOM 664 C C . SER A 1 85 ? -1.016 9.656 -1.097 1.00 91.12 85 SER A C 1
ATOM 666 O O . SER A 1 85 ? -1.547 10.739 -0.855 1.00 91.12 85 SER A O 1
ATOM 668 N N . GLN A 1 86 ? -1.590 8.730 -1.872 1.00 91.44 86 GLN A N 1
ATOM 669 C CA . GLN A 1 86 ? -2.908 8.878 -2.492 1.00 91.44 86 GLN A CA 1
ATOM 670 C C . GLN A 1 86 ? -4.069 8.632 -1.516 1.00 91.44 86 GLN A C 1
ATOM 672 O O . GLN A 1 86 ? -5.230 8.802 -1.893 1.00 91.44 86 GLN A O 1
ATOM 677 N N . ILE A 1 87 ? -3.798 8.230 -0.268 1.00 92.88 87 ILE A N 1
ATOM 678 C CA . ILE A 1 87 ? -4.847 8.039 0.737 1.00 92.88 87 ILE A CA 1
ATOM 679 C C . ILE A 1 87 ? -5.374 9.411 1.181 1.00 92.88 87 ILE A C 1
ATOM 681 O O . ILE A 1 87 ? -4.821 10.076 2.056 1.00 92.88 87 ILE A O 1
ATOM 685 N N . GLY A 1 88 ? -6.489 9.816 0.579 1.00 91.44 88 GLY A N 1
ATOM 686 C CA . GLY A 1 88 ? -7.290 10.970 0.972 1.00 91.44 88 GLY A CA 1
ATOM 687 C C . GLY A 1 88 ? -8.486 10.602 1.854 1.00 91.44 88 GLY A C 1
ATOM 688 O O . GLY A 1 88 ? -8.738 9.438 2.174 1.00 91.44 88 GLY A O 1
ATOM 689 N N . HIS A 1 89 ? -9.263 11.616 2.227 1.00 91.50 89 HIS A N 1
ATOM 690 C CA . HIS A 1 89 ? -10.486 11.438 3.007 1.00 91.50 89 HIS A CA 1
ATOM 691 C C . HIS A 1 89 ? -11.548 10.658 2.220 1.00 91.50 89 HIS A C 1
ATOM 693 O O . HIS A 1 89 ? -12.012 11.119 1.179 1.00 91.50 89 HIS A O 1
ATOM 699 N N . GLY A 1 90 ? -11.975 9.507 2.745 1.00 92.88 90 GLY A N 1
ATOM 700 C CA . GLY A 1 90 ? -12.994 8.668 2.112 1.00 92.88 90 GLY A CA 1
ATOM 701 C C . GLY A 1 90 ? -12.447 7.737 1.030 1.00 92.88 90 GLY A C 1
ATOM 702 O O . GLY A 1 90 ? -13.210 7.272 0.186 1.00 92.88 90 GLY A O 1
ATOM 703 N N . THR A 1 91 ? -11.140 7.468 1.033 1.00 94.75 91 THR A N 1
ATOM 704 C CA . THR A 1 91 ? -10.513 6.569 0.057 1.00 94.75 91 THR A CA 1
ATOM 705 C C . THR A 1 91 ? -11.031 5.150 0.235 1.00 94.75 91 THR A C 1
ATOM 707 O O . THR A 1 91 ? -10.962 4.606 1.334 1.00 94.75 91 THR A O 1
ATOM 710 N N . VAL A 1 92 ? -11.519 4.534 -0.840 1.00 93.38 92 VAL A N 1
ATOM 711 C CA . VAL A 1 92 ? -12.035 3.162 -0.810 1.00 93.38 92 VAL A CA 1
ATOM 712 C C . VAL A 1 92 ? -10.959 2.193 -1.283 1.00 93.38 92 VAL A C 1
ATOM 714 O O . VAL A 1 92 ? -10.401 2.369 -2.363 1.00 93.38 92 VAL A O 1
ATOM 717 N N . ILE A 1 93 ? -10.704 1.150 -0.498 1.00 91.44 93 ILE A N 1
ATOM 718 C CA . ILE A 1 93 ? -9.819 0.043 -0.860 1.00 91.44 93 ILE A CA 1
ATOM 719 C C . ILE A 1 93 ? -10.571 -1.285 -0.806 1.00 91.44 93 ILE A C 1
ATOM 721 O O . ILE A 1 93 ? -11.609 -1.421 -0.154 1.00 91.44 93 ILE A O 1
ATOM 725 N N . GLN A 1 94 ? -10.034 -2.295 -1.482 1.00 87.62 94 GLN A N 1
ATOM 726 C CA . GLN A 1 94 ? -10.595 -3.637 -1.421 1.00 87.62 94 GLN A CA 1
ATOM 727 C C . GLN A 1 94 ? -10.482 -4.220 0.001 1.00 87.62 94 GLN A C 1
ATOM 729 O O . GLN A 1 94 ? -9.404 -4.225 0.597 1.00 87.62 94 GLN A O 1
ATOM 734 N N . GLY A 1 95 ? -11.597 -4.740 0.521 1.00 80.56 95 GLY A N 1
ATOM 735 C CA . GLY A 1 95 ? -11.633 -5.502 1.771 1.00 80.56 95 GLY A CA 1
ATOM 736 C C . GLY A 1 95 ? -11.004 -6.888 1.649 1.00 80.56 95 GLY A C 1
ATOM 737 O O . GLY A 1 95 ? -10.620 -7.326 0.562 1.00 80.56 95 GLY A O 1
ATOM 738 N N . LYS A 1 96 ? -10.894 -7.594 2.777 1.00 77.88 96 LYS A N 1
ATOM 739 C CA . LYS A 1 96 ? -10.260 -8.916 2.906 1.00 77.88 96 LYS A CA 1
ATOM 740 C C . LYS A 1 96 ? -11.065 -9.850 3.792 1.00 77.88 96 LYS A C 1
ATOM 742 O O . LYS A 1 96 ? -11.944 -9.412 4.513 1.00 77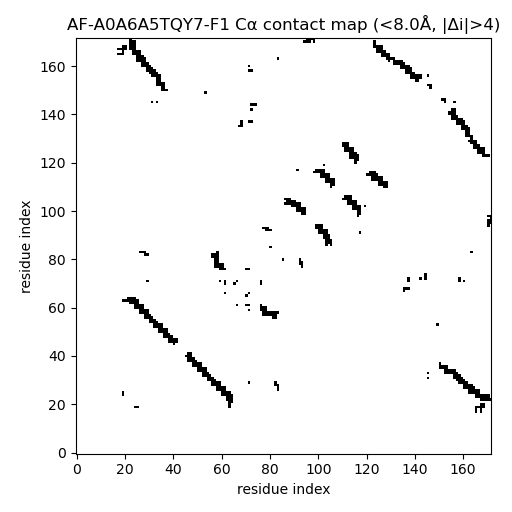.88 96 LYS A O 1
ATOM 747 N N . CYS A 1 97 ? -10.793 -11.155 3.696 1.00 72.69 97 CYS A N 1
ATOM 748 C CA . CYS A 1 97 ? -11.514 -12.185 4.458 1.00 72.69 97 CYS A CA 1
ATOM 749 C C . CYS A 1 97 ? -13.043 -12.175 4.258 1.00 72.69 97 CYS A C 1
ATOM 751 O O . CYS A 1 97 ? -13.795 -12.545 5.151 1.00 72.69 97 CYS A O 1
ATOM 753 N N . GLY A 1 98 ? -13.526 -11.753 3.084 1.00 67.81 98 GLY A N 1
ATOM 754 C CA . GLY A 1 98 ? -14.964 -11.610 2.834 1.00 67.81 98 GLY A CA 1
ATOM 755 C C . GLY A 1 98 ? -15.574 -10.320 3.392 1.00 67.81 98 GLY A C 1
ATOM 756 O O . GLY A 1 98 ? -16.778 -10.121 3.231 1.00 67.81 98 GLY A O 1
ATOM 757 N N . SER A 1 99 ? -14.772 -9.426 3.985 1.00 69.69 99 SER A N 1
ATOM 758 C CA . SER A 1 99 ? -15.216 -8.068 4.279 1.00 69.69 99 SER A CA 1
ATOM 759 C C . SER A 1 99 ? -15.535 -7.317 2.986 1.00 69.69 99 SER A C 1
ATOM 761 O O . SER A 1 99 ? -14.934 -7.548 1.927 1.00 69.69 99 SER A O 1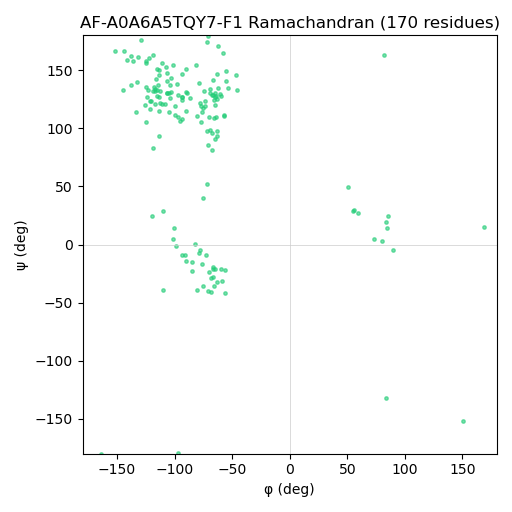
ATOM 763 N N . ARG A 1 100 ? -16.527 -6.423 3.067 1.00 80.81 100 ARG A N 1
ATOM 764 C CA . ARG A 1 100 ? -16.827 -5.471 1.993 1.00 80.81 100 ARG A CA 1
ATOM 765 C C . ARG A 1 100 ? -15.627 -4.550 1.780 1.00 80.81 100 ARG A C 1
ATOM 767 O O . ARG A 1 100 ? -14.692 -4.533 2.578 1.00 80.81 100 ARG A O 1
ATOM 774 N N . SER A 1 101 ? -15.665 -3.759 0.711 1.00 89.75 101 SER A N 1
ATOM 775 C CA . SER A 1 101 ? -14.719 -2.654 0.546 1.00 89.75 101 SER A CA 1
ATOM 776 C C . SER A 1 101 ? -14.602 -1.840 1.839 1.00 89.75 101 SER A C 1
ATOM 778 O O . SER A 1 101 ? -15.566 -1.717 2.605 1.00 89.75 101 SER A O 1
ATOM 780 N N . LEU A 1 102 ? -13.401 -1.334 2.091 1.00 91.69 102 LEU A N 1
ATOM 781 C CA . LEU A 1 102 ? -13.087 -0.537 3.267 1.00 91.69 102 LEU A CA 1
ATOM 782 C C . LEU A 1 102 ? -12.942 0.915 2.848 1.00 91.69 102 LEU A C 1
ATOM 784 O O . LEU A 1 102 ? -12.336 1.198 1.817 1.00 91.69 102 LEU A O 1
ATOM 788 N N . THR A 1 103 ? -13.443 1.829 3.666 1.00 94.69 103 THR A N 1
ATOM 789 C CA . THR A 1 103 ? -13.204 3.259 3.499 1.00 94.69 103 THR A CA 1
ATOM 790 C C . THR A 1 103 ? -12.226 3.747 4.555 1.00 94.69 103 THR A C 1
ATOM 792 O O . THR A 1 103 ? -12.373 3.472 5.747 1.00 94.69 103 THR A O 1
ATOM 795 N N . LEU A 1 104 ? -11.212 4.469 4.094 1.00 94.81 104 LEU A N 1
ATOM 796 C CA . LEU A 1 104 ? -10.119 5.001 4.883 1.00 94.81 104 LEU A CA 1
ATOM 797 C C . LEU A 1 104 ? -10.315 6.506 5.087 1.00 94.81 104 LEU A C 1
ATOM 799 O O . LEU A 1 104 ? -10.528 7.256 4.129 1.00 94.81 104 LEU A O 1
ATOM 803 N N . TYR A 1 105 ? -10.208 6.953 6.334 1.00 95.12 105 TYR A N 1
ATOM 804 C CA . TYR A 1 105 ? -10.312 8.365 6.693 1.00 95.12 105 TYR A CA 1
ATOM 805 C C . TYR A 1 105 ? -9.065 8.794 7.462 1.00 95.12 105 TYR A C 1
ATOM 807 O O . TYR A 1 105 ? -8.916 8.427 8.629 1.00 95.12 105 TYR A O 1
ATOM 815 N N . PRO A 1 106 ? -8.147 9.552 6.836 1.00 93.69 106 PRO A N 1
ATOM 816 C CA . PRO A 1 106 ? -7.032 10.151 7.548 1.00 93.69 106 PRO A CA 1
ATOM 817 C C . PRO A 1 106 ? -7.557 11.090 8.632 1.00 93.69 106 PRO A C 1
ATOM 819 O O . PRO A 1 106 ? -8.385 11.964 8.370 1.00 93.69 106 PRO A O 1
ATOM 822 N N . THR A 1 107 ? -7.066 10.918 9.850 1.00 92.94 107 THR A N 1
ATOM 823 C CA . THR A 1 107 ? -7.407 11.742 11.011 1.00 92.94 107 THR A CA 1
ATOM 824 C C . THR A 1 107 ? -6.132 12.222 11.689 1.00 92.94 107 THR A C 1
ATOM 826 O O . THR A 1 107 ? -5.020 11.904 11.258 1.00 92.94 107 THR A O 1
ATOM 829 N N . ASN A 1 108 ? -6.276 13.062 12.718 1.00 89.81 108 ASN A N 1
ATOM 830 C CA . ASN A 1 108 ? -5.142 13.579 13.485 1.00 89.81 108 ASN A CA 1
ATOM 831 C C . ASN A 1 108 ? -4.046 14.182 12.574 1.00 89.81 108 ASN A C 1
ATOM 833 O O . ASN A 1 108 ? -2.880 13.798 12.627 1.00 89.81 108 ASN A O 1
ATOM 837 N N . ASN A 1 109 ? -4.451 15.064 11.649 1.00 85.00 109 ASN A N 1
ATOM 838 C CA . ASN A 1 109 ? -3.583 15.679 10.631 1.00 85.00 109 ASN A CA 1
ATOM 839 C C . ASN A 1 109 ? -2.800 14.675 9.754 1.00 85.00 109 ASN A C 1
ATOM 841 O O . ASN A 1 109 ? -1.711 14.985 9.276 1.00 85.00 109 ASN A O 1
ATOM 845 N N . GLY A 1 110 ? -3.343 13.473 9.540 1.00 83.00 110 GLY A N 1
ATOM 846 C CA . GLY A 1 110 ? -2.709 12.416 8.748 1.00 83.00 110 GLY A CA 1
ATOM 847 C C . GLY A 1 110 ? -1.712 11.553 9.529 1.00 83.00 110 GLY A C 1
ATOM 848 O O . GLY A 1 110 ? -0.930 10.829 8.912 1.00 83.00 110 GLY A O 1
ATOM 849 N N . ALA A 1 111 ? -1.709 11.627 10.864 1.00 86.00 111 ALA A N 1
ATOM 850 C CA . ALA A 1 111 ? -0.939 10.723 11.723 1.00 86.00 111 ALA A CA 1
ATOM 851 C C . ALA A 1 111 ? -1.682 9.407 12.020 1.00 86.00 111 ALA A C 1
ATOM 853 O O . ALA A 1 111 ? -1.056 8.390 12.329 1.00 86.00 111 ALA A O 1
ATOM 854 N N . GLU A 1 112 ? -3.009 9.420 11.903 1.00 93.12 112 GLU A N 1
ATOM 855 C CA . GLU A 1 112 ? -3.880 8.269 12.117 1.00 93.12 112 GLU A CA 1
ATOM 856 C C . GLU A 1 112 ? -4.764 8.026 10.897 1.00 93.12 112 GLU A C 1
ATOM 858 O O . GLU A 1 112 ? -5.013 8.925 10.089 1.00 93.12 112 GLU A O 1
ATOM 863 N N . LEU A 1 113 ? -5.244 6.793 10.777 1.00 94.44 113 LEU A N 1
ATOM 864 C CA . LEU A 1 113 ? -6.141 6.387 9.708 1.00 94.44 113 LEU A CA 1
ATOM 865 C C . LEU A 1 113 ? -7.296 5.592 10.298 1.00 94.44 113 LEU A C 1
ATOM 867 O O . LEU A 1 113 ? -7.095 4.498 10.814 1.00 94.44 113 LEU A O 1
ATOM 871 N N . GLU A 1 114 ? -8.513 6.111 10.231 1.00 95.31 114 GLU A N 1
ATOM 872 C CA . GLU A 1 114 ? -9.678 5.313 10.594 1.00 95.31 114 GLU A CA 1
ATOM 873 C C . GLU A 1 114 ? -10.057 4.372 9.456 1.00 95.31 114 GLU A C 1
ATOM 875 O O . GLU A 1 114 ? -10.078 4.765 8.288 1.00 95.31 114 GLU A O 1
ATOM 880 N N . VAL A 1 115 ? -10.408 3.140 9.816 1.00 93.88 115 VAL A N 1
ATOM 881 C CA . VAL A 1 115 ? -10.851 2.105 8.883 1.00 93.88 115 VAL A CA 1
ATOM 882 C C . VAL A 1 115 ? -12.314 1.802 9.145 1.00 93.88 115 VAL A C 1
ATOM 884 O O . VAL A 1 115 ? -12.698 1.399 10.247 1.00 93.88 115 VAL A O 1
ATOM 887 N N . TRP A 1 116 ? -13.122 1.973 8.110 1.00 93.50 116 TRP A N 1
ATOM 888 C CA . TRP A 1 116 ? -14.561 1.771 8.134 1.00 93.50 116 TRP A CA 1
ATOM 889 C C . TRP A 1 116 ? -14.978 0.784 7.053 1.00 93.50 116 TRP A C 1
ATOM 891 O O . TRP A 1 116 ? -14.297 0.612 6.046 1.00 93.50 116 TRP A O 1
ATOM 901 N N . GLU A 1 117 ? -16.123 0.146 7.243 1.00 91.25 117 GLU A N 1
ATOM 902 C CA . GLU A 1 117 ? -16.828 -0.520 6.155 1.00 91.25 117 GLU A CA 1
ATOM 903 C C . GLU A 1 117 ? -17.326 0.524 5.150 1.00 91.25 117 GLU A C 1
ATOM 905 O O . GLU A 1 117 ? -17.729 1.618 5.549 1.00 91.25 117 GLU A O 1
ATOM 910 N N . SER A 1 118 ? -17.282 0.232 3.845 1.00 88.75 118 SER A N 1
ATOM 911 C CA . SER A 1 118 ? -17.517 1.271 2.833 1.00 88.75 118 SER A CA 1
ATOM 912 C C . SER A 1 118 ? -18.922 1.856 2.787 1.00 88.75 118 SER A C 1
ATOM 914 O O . SER A 1 118 ? -19.098 2.954 2.266 1.00 88.75 118 SER A O 1
ATOM 916 N N . ASP A 1 119 ? -19.912 1.166 3.344 1.00 88.31 119 ASP A N 1
ATOM 917 C CA . ASP A 1 119 ? -21.262 1.705 3.529 1.00 88.31 119 ASP A CA 1
ATOM 918 C C . ASP A 1 119 ? -21.399 2.574 4.796 1.00 88.31 119 ASP A C 1
ATOM 920 O O . ASP A 1 119 ? -22.482 3.081 5.084 1.00 88.31 119 ASP A O 1
ATOM 924 N N . GLY A 1 120 ? -20.313 2.749 5.555 1.00 87.50 120 GLY A N 1
ATOM 925 C CA . GLY A 1 120 ? -20.271 3.508 6.802 1.00 87.50 120 GLY A CA 1
ATOM 926 C C . GLY A 1 120 ? -20.943 2.809 7.984 1.00 87.50 120 GLY A C 1
ATOM 927 O O . GLY A 1 120 ? -21.039 3.400 9.057 1.00 87.50 120 GLY A O 1
ATOM 928 N N . SER A 1 121 ? -21.409 1.566 7.825 1.00 88.25 121 SER A N 1
ATOM 929 C CA . SER A 1 121 ? -22.185 0.867 8.857 1.00 88.25 121 SER A CA 1
ATOM 930 C C . SER A 1 121 ? -21.368 0.508 10.098 1.00 88.25 121 SER A C 1
ATOM 932 O O . SER A 1 121 ? -21.918 0.427 11.199 1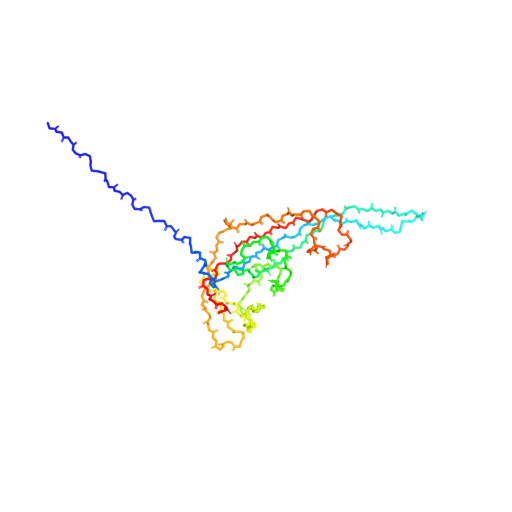.00 88.25 121 SER A O 1
ATOM 934 N N . ARG A 1 122 ? -20.055 0.302 9.940 1.00 88.94 122 ARG A N 1
ATOM 935 C CA . ARG A 1 122 ? -19.166 -0.150 11.011 1.00 88.94 122 ARG A CA 1
ATOM 936 C C . ARG A 1 122 ? -17.779 0.474 10.910 1.00 88.94 122 ARG A C 1
ATOM 938 O O . ARG A 1 122 ? -17.144 0.424 9.860 1.00 88.94 122 ARG A O 1
ATOM 945 N N . LYS A 1 123 ? -17.271 0.977 12.038 1.00 92.12 123 LYS A N 1
ATOM 946 C CA . LYS A 1 123 ? -15.849 1.293 12.228 1.00 92.12 123 LYS A CA 1
ATOM 947 C C . LYS A 1 123 ? -15.110 0.042 12.704 1.00 92.12 123 LYS A C 1
ATOM 949 O O . LYS A 1 123 ? -15.500 -0.535 13.717 1.00 92.12 123 LYS A O 1
ATOM 954 N N . TYR A 1 124 ? -14.044 -0.352 12.010 1.00 89.69 124 TYR A N 1
ATOM 955 C CA . TYR A 1 124 ? -13.152 -1.439 12.439 1.00 89.69 124 TYR A CA 1
ATOM 956 C C . TYR A 1 124 ? -12.155 -0.958 13.496 1.00 89.69 124 TYR A C 1
ATOM 958 O O . TYR A 1 124 ? -11.876 -1.662 14.461 1.00 89.69 124 TYR A O 1
ATOM 966 N N . GLY A 1 125 ? -11.646 0.264 13.339 1.00 91.94 125 GLY A N 1
ATOM 967 C CA . GLY A 1 125 ? -10.763 0.904 14.309 1.00 91.94 125 GLY A CA 1
ATOM 968 C C . GLY A 1 125 ? -9.806 1.883 13.644 1.00 91.94 125 GLY A C 1
ATOM 969 O O . GLY A 1 125 ? -10.138 2.470 12.613 1.00 91.94 125 GLY A O 1
ATOM 970 N N . ASN A 1 126 ? -8.637 2.067 14.253 1.00 93.69 126 ASN A N 1
ATOM 971 C CA . ASN A 1 126 ? -7.620 3.004 13.789 1.00 93.69 126 ASN A CA 1
ATOM 972 C C . ASN A 1 126 ? -6.350 2.243 13.389 1.00 93.69 126 ASN A C 1
ATOM 974 O O . ASN A 1 126 ? -5.953 1.287 14.055 1.00 93.69 126 ASN A O 1
ATOM 978 N N . CYS A 1 127 ? -5.697 2.710 12.333 1.00 93.12 127 CYS A N 1
ATOM 979 C CA . CYS A 1 127 ? -4.318 2.400 12.011 1.00 93.12 127 CYS A CA 1
ATOM 980 C C . CYS A 1 127 ? -3.411 3.552 12.418 1.00 93.12 127 CYS A C 1
ATOM 982 O O . CYS A 1 127 ? -3.807 4.720 12.433 1.00 93.12 127 CYS A O 1
ATOM 984 N N . TYR A 1 128 ? -2.158 3.204 12.661 1.00 91.25 128 TYR A N 1
ATOM 985 C CA . TYR A 1 128 ? -1.127 4.134 13.082 1.00 91.25 128 TYR A CA 1
ATOM 986 C C . TYR A 1 128 ? -0.032 4.170 12.038 1.00 91.25 128 TYR A C 1
ATOM 988 O O . TYR A 1 128 ? 0.392 3.122 11.533 1.00 91.25 128 TYR A O 1
ATOM 996 N N . ARG A 1 129 ? 0.411 5.382 11.709 1.00 88.06 129 ARG A N 1
ATOM 997 C CA . ARG A 1 129 ? 1.511 5.556 10.775 1.00 88.06 129 ARG A CA 1
ATOM 998 C C . ARG A 1 129 ? 2.777 4.997 11.409 1.00 88.06 129 ARG A C 1
ATOM 1000 O O . ARG A 1 129 ? 3.102 5.316 12.552 1.00 88.06 129 ARG A O 1
ATOM 1007 N N . GLN A 1 130 ? 3.469 4.140 10.677 1.00 79.88 130 GLN A N 1
ATOM 1008 C CA . GLN A 1 130 ? 4.790 3.670 11.054 1.00 79.88 130 GLN A CA 1
ATOM 1009 C C . GLN A 1 130 ? 5.832 4.484 10.297 1.00 79.88 130 GLN A C 1
ATOM 1011 O O . GLN A 1 130 ? 5.697 4.728 9.099 1.00 79.88 130 GLN A O 1
ATOM 1016 N N . GLU A 1 131 ? 6.900 4.867 10.995 1.00 71.56 131 GLU A N 1
ATOM 1017 C CA . GLU A 1 131 ? 8.151 5.204 10.319 1.00 71.56 131 GLU A CA 1
ATOM 1018 C C . GLU A 1 131 ? 8.574 4.009 9.447 1.00 71.56 131 GLU A C 1
ATOM 1020 O O . GLU A 1 131 ? 8.279 2.873 9.828 1.00 71.56 131 GLU A O 1
ATOM 1025 N N . PRO A 1 132 ? 9.264 4.216 8.311 1.00 64.38 132 PRO A N 1
ATOM 1026 C CA . PRO A 1 132 ? 9.611 3.172 7.339 1.00 64.38 132 PRO A CA 1
ATOM 1027 C C . PRO A 1 132 ? 10.703 2.213 7.856 1.00 64.38 132 PRO A C 1
ATOM 1029 O O . PRO A 1 132 ? 11.726 1.974 7.219 1.00 64.38 132 PRO A O 1
ATOM 1032 N N . ASN A 1 133 ? 10.507 1.654 9.046 1.00 63.53 133 ASN A N 1
ATOM 1033 C CA . ASN A 1 133 ? 11.417 0.762 9.747 1.00 63.53 133 ASN A CA 1
ATOM 1034 C C . ASN A 1 133 ? 11.165 -0.714 9.410 1.00 63.53 133 ASN A C 1
ATOM 1036 O O . ASN A 1 133 ? 12.021 -1.554 9.682 1.00 63.53 133 ASN A O 1
ATOM 1040 N N . ARG A 1 134 ? 10.022 -1.039 8.790 1.00 75.06 134 ARG A N 1
ATOM 1041 C CA . ARG A 1 134 ? 9.662 -2.401 8.388 1.00 75.06 134 ARG A CA 1
ATOM 1042 C C . ARG A 1 134 ? 9.493 -2.477 6.873 1.00 75.06 134 ARG A C 1
ATOM 1044 O O . ARG A 1 134 ? 8.386 -2.379 6.344 1.00 75.06 134 ARG A O 1
ATOM 1051 N N . SER A 1 135 ? 10.620 -2.636 6.183 1.00 83.44 135 SER A N 1
ATOM 1052 C CA . SER A 1 135 ? 10.658 -2.917 4.746 1.00 83.44 135 SER A CA 1
ATOM 1053 C C . SER A 1 135 ? 11.059 -4.366 4.480 1.00 83.44 135 SER A C 1
ATOM 1055 O O . SER A 1 135 ? 11.811 -4.959 5.251 1.00 83.44 135 SER A O 1
ATOM 1057 N N . MET A 1 136 ? 10.527 -4.933 3.404 1.00 86.69 136 MET A N 1
ATOM 1058 C CA . MET A 1 136 ? 10.907 -6.230 2.863 1.00 86.69 136 MET A CA 1
ATOM 1059 C C . MET A 1 136 ? 11.513 -6.012 1.481 1.00 86.69 136 MET A C 1
ATOM 1061 O O . MET A 1 136 ? 10.904 -5.351 0.638 1.00 86.69 136 MET A O 1
ATOM 1065 N N . ASP A 1 137 ? 12.706 -6.558 1.265 1.00 88.62 137 ASP A N 1
ATOM 1066 C CA . ASP A 1 137 ? 13.270 -6.743 -0.069 1.00 88.62 137 ASP A CA 1
ATOM 1067 C C . ASP A 1 137 ? 12.972 -8.180 -0.486 1.00 88.62 137 ASP A C 1
ATOM 1069 O O . ASP A 1 137 ? 13.488 -9.132 0.097 1.00 88.62 137 ASP A O 1
ATOM 1073 N N . CYS A 1 138 ? 12.069 -8.305 -1.446 1.00 84.19 138 CYS A N 1
ATOM 1074 C CA . CYS A 1 138 ? 11.532 -9.559 -1.944 1.00 84.19 138 CYS A CA 1
ATOM 1075 C C . CYS A 1 138 ? 12.035 -9.845 -3.356 1.00 84.19 138 CYS A C 1
ATOM 1077 O O . CYS A 1 138 ? 11.337 -10.454 -4.161 1.00 84.19 138 CYS A O 1
ATOM 1079 N N . THR A 1 139 ? 13.228 -9.354 -3.691 1.00 76.31 139 THR A N 1
ATOM 1080 C CA . THR A 1 139 ? 13.861 -9.636 -4.976 1.00 76.31 139 THR A CA 1
ATOM 1081 C C . THR A 1 139 ? 14.235 -11.120 -5.058 1.00 76.31 139 THR A C 1
ATOM 1083 O O . THR A 1 139 ? 15.316 -11.515 -4.623 1.00 76.31 139 THR A O 1
ATOM 1086 N N . GLU A 1 140 ? 13.376 -11.937 -5.666 1.00 63.59 140 GLU A N 1
ATOM 1087 C CA . GLU A 1 140 ? 13.710 -13.299 -6.087 1.00 63.59 140 GLU A CA 1
ATOM 1088 C C . GLU A 1 140 ? 13.691 -13.414 -7.618 1.00 63.59 140 GLU A C 1
ATOM 1090 O O . GLU A 1 140 ? 12.981 -12.706 -8.336 1.00 63.59 140 GLU A O 1
ATOM 1095 N N . GLY A 1 141 ? 14.575 -14.252 -8.159 1.00 51.56 141 GLY A N 1
ATOM 1096 C CA . GLY A 1 141 ? 14.802 -14.322 -9.599 1.00 51.56 141 GLY A CA 1
ATOM 1097 C C . GLY A 1 141 ? 13.572 -14.805 -10.376 1.00 51.56 141 GLY A C 1
ATOM 1098 O O . GLY A 1 141 ? 13.062 -15.887 -10.115 1.00 51.56 141 GLY A O 1
ATOM 1099 N N . GLY A 1 142 ? 13.154 -14.046 -11.396 1.00 53.25 142 GLY A N 1
ATOM 1100 C CA . GLY A 1 142 ? 12.176 -14.499 -12.400 1.00 53.25 142 GLY A CA 1
ATOM 1101 C C . GLY A 1 142 ? 10.696 -14.318 -12.043 1.00 53.25 142 GLY A C 1
ATOM 1102 O O . GLY A 1 142 ? 9.848 -15.029 -12.594 1.00 53.25 142 GLY A O 1
ATOM 1103 N N . ASP A 1 143 ? 10.395 -13.373 -11.158 1.00 54.41 143 ASP A N 1
ATOM 1104 C CA . ASP A 1 143 ? 9.080 -13.185 -10.555 1.00 54.41 143 ASP A CA 1
ATOM 1105 C C . ASP A 1 143 ? 7.936 -12.905 -11.555 1.00 54.41 143 ASP A C 1
ATOM 1107 O O . ASP A 1 143 ? 8.004 -12.008 -12.404 1.00 54.41 143 ASP A O 1
ATOM 1111 N N . ALA A 1 144 ? 6.854 -13.683 -11.449 1.00 56.41 144 ALA A N 1
ATOM 1112 C CA . ALA A 1 144 ? 5.657 -13.577 -12.290 1.00 56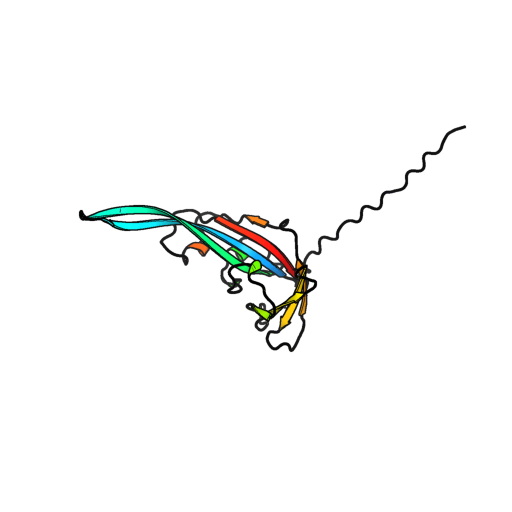.41 144 ALA A CA 1
ATOM 1113 C C . ALA A 1 144 ? 4.911 -12.245 -12.098 1.00 56.41 144 ALA A C 1
ATOM 1115 O O . ALA A 1 144 ? 4.180 -11.807 -12.987 1.00 56.41 144 ALA A O 1
ATOM 1116 N N . THR A 1 145 ? 5.129 -11.581 -10.964 1.00 61.09 145 THR A N 1
ATOM 1117 C CA . THR A 1 145 ? 4.470 -10.330 -10.568 1.00 61.09 145 THR A CA 1
ATOM 1118 C C . THR A 1 145 ? 4.690 -9.194 -11.572 1.00 61.09 145 THR A C 1
ATOM 1120 O O . THR A 1 145 ? 3.796 -8.375 -11.786 1.00 61.09 145 THR A O 1
ATOM 1123 N N . CYS A 1 146 ? 5.839 -9.191 -12.251 1.00 64.06 146 CYS A N 1
ATOM 1124 C CA . CYS A 1 146 ? 6.228 -8.153 -13.209 1.00 64.06 146 CYS A CA 1
ATOM 1125 C C . CYS A 1 146 ? 5.967 -8.554 -14.671 1.00 64.06 146 CYS A C 1
ATOM 1127 O O . CYS A 1 146 ? 6.191 -7.753 -15.568 1.00 64.06 146 CYS A O 1
ATOM 1129 N N . ARG A 1 147 ? 5.456 -9.773 -14.926 1.00 56.78 147 ARG A N 1
ATOM 1130 C CA . ARG A 1 147 ? 5.116 -10.266 -16.280 1.00 56.78 147 ARG A CA 1
ATOM 1131 C C . ARG A 1 147 ? 3.827 -9.684 -16.855 1.00 56.78 147 ARG A C 1
ATOM 1133 O O . ARG A 1 147 ? 3.607 -9.793 -18.051 1.00 56.78 147 ARG A O 1
ATOM 1140 N N . ASN A 1 148 ? 2.986 -9.092 -16.010 1.00 56.38 148 ASN A N 1
ATOM 1141 C CA . ASN A 1 148 ? 1.740 -8.440 -16.420 1.00 56.38 148 ASN A CA 1
ATOM 1142 C C . ASN A 1 148 ? 1.879 -6.908 -16.492 1.00 56.38 148 ASN A C 1
ATOM 1144 O O . ASN A 1 148 ? 0.870 -6.208 -16.488 1.00 56.38 148 ASN A O 1
ATOM 1148 N N . MET A 1 149 ? 3.110 -6.389 -16.482 1.00 62.62 149 MET A N 1
ATOM 1149 C CA . MET A 1 149 ? 3.415 -4.965 -16.651 1.00 62.62 149 MET A CA 1
ATOM 1150 C C . MET A 1 149 ? 4.118 -4.762 -17.993 1.00 62.62 149 MET A C 1
ATOM 1152 O O . MET A 1 149 ? 4.667 -5.721 -18.526 1.00 62.62 149 MET A O 1
ATOM 1156 N N . ASP A 1 150 ? 4.044 -3.553 -18.548 1.00 54.91 150 ASP A N 1
ATOM 1157 C CA . ASP A 1 150 ? 4.417 -3.257 -19.937 1.00 54.91 150 ASP A CA 1
ATOM 1158 C C . ASP A 1 150 ? 5.761 -3.875 -20.383 1.00 54.91 150 ASP A C 1
ATOM 1160 O O . ASP A 1 150 ? 6.788 -3.764 -19.699 1.00 54.91 150 ASP A O 1
ATOM 1164 N N . GLY A 1 151 ? 5.730 -4.497 -21.569 1.00 54.25 151 GLY A N 1
ATOM 1165 C CA . GLY A 1 151 ? 6.865 -5.173 -22.208 1.00 54.25 151 GLY A CA 1
ATOM 1166 C C . GLY A 1 151 ? 7.129 -6.599 -21.701 1.00 54.25 151 GLY A C 1
ATOM 1167 O O . GLY A 1 151 ? 6.657 -7.008 -20.646 1.00 54.25 151 GLY A O 1
ATOM 1168 N N . GLU A 1 152 ? 7.903 -7.393 -22.450 1.00 55.12 152 GLU A N 1
ATOM 1169 C CA . GLU A 1 152 ? 8.407 -8.675 -21.938 1.00 55.12 152 GLU A CA 1
ATOM 1170 C C . GLU A 1 152 ? 9.556 -8.409 -20.944 1.00 55.12 152 GLU A C 1
ATOM 1172 O O . GLU A 1 152 ? 10.588 -7.845 -21.333 1.00 55.12 152 GLU A O 1
ATOM 1177 N N . PRO A 1 153 ? 9.425 -8.784 -19.657 1.00 60.22 153 PRO A N 1
ATOM 1178 C CA . PRO A 1 153 ? 10.474 -8.527 -18.682 1.00 60.22 153 PRO A CA 1
ATOM 1179 C C . PRO A 1 153 ? 11.716 -9.382 -18.961 1.00 60.22 153 PRO A C 1
ATOM 1181 O O . PRO A 1 153 ? 11.658 -10.606 -19.081 1.00 60.22 153 PRO A O 1
ATOM 1184 N N . MET A 1 154 ? 12.875 -8.728 -18.994 1.00 58.81 154 MET A N 1
ATOM 1185 C CA . MET A 1 154 ? 14.186 -9.357 -19.075 1.00 58.81 154 MET A CA 1
ATOM 1186 C C . MET A 1 154 ? 14.770 -9.557 -17.674 1.00 58.81 154 MET A C 1
ATOM 1188 O O . MET A 1 154 ? 15.260 -8.619 -17.041 1.00 58.81 154 MET A O 1
ATOM 1192 N N . GLY A 1 155 ? 14.808 -10.806 -17.216 1.00 63.34 155 GLY A N 1
ATOM 1193 C CA . GLY A 1 155 ? 15.567 -11.193 -16.026 1.00 63.34 155 GLY A CA 1
ATOM 1194 C C . GLY A 1 155 ? 14.837 -10.953 -14.704 1.00 63.34 155 GLY A C 1
ATOM 1195 O O . GLY A 1 155 ? 13.718 -11.423 -14.511 1.00 63.34 155 GLY A O 1
ATOM 1196 N N . THR A 1 156 ? 15.522 -10.330 -13.741 1.00 66.12 156 THR A N 1
ATOM 1197 C CA . THR A 1 156 ? 15.064 -10.235 -12.349 1.00 66.12 156 THR A CA 1
ATOM 1198 C C . THR A 1 156 ? 14.193 -9.001 -12.119 1.00 66.12 156 THR A C 1
ATOM 1200 O O . THR A 1 156 ? 14.576 -7.884 -12.469 1.00 66.12 156 THR A O 1
ATOM 1203 N N . CYS A 1 157 ? 13.026 -9.202 -11.504 1.00 76.50 157 CYS A N 1
ATOM 1204 C CA . CYS A 1 157 ? 12.223 -8.108 -10.977 1.00 76.50 157 CYS A CA 1
ATOM 1205 C C . CYS A 1 157 ? 12.624 -7.837 -9.530 1.00 76.50 157 CYS A C 1
ATOM 1207 O O . CYS A 1 157 ? 12.734 -8.764 -8.730 1.00 76.50 157 CYS A O 1
ATOM 1209 N N . LYS A 1 158 ? 12.864 -6.570 -9.200 1.00 85.75 158 LYS A N 1
ATOM 1210 C CA . LYS A 1 158 ? 13.118 -6.134 -7.831 1.00 85.75 158 LYS A CA 1
ATOM 1211 C C . LYS A 1 158 ? 11.810 -5.699 -7.212 1.00 85.75 158 LYS A C 1
ATOM 1213 O O . LYS A 1 158 ? 11.114 -4.861 -7.781 1.00 85.75 158 LYS A O 1
ATOM 1218 N N . ILE A 1 159 ? 11.505 -6.259 -6.053 1.00 87.31 159 ILE A N 1
ATOM 1219 C CA . ILE A 1 159 ? 10.264 -5.979 -5.344 1.00 87.31 159 ILE A CA 1
ATOM 1220 C C . ILE A 1 159 ? 10.629 -5.528 -3.948 1.00 87.31 159 ILE A C 1
ATOM 1222 O O . ILE A 1 159 ? 11.252 -6.270 -3.192 1.00 87.31 159 ILE A O 1
ATOM 1226 N N . LYS A 1 160 ? 10.234 -4.308 -3.602 1.00 90.25 160 LYS A N 1
ATOM 1227 C CA . LYS A 1 160 ? 10.418 -3.765 -2.262 1.00 90.25 160 LYS A CA 1
ATOM 1228 C C . LYS A 1 160 ? 9.074 -3.326 -1.723 1.00 90.25 160 LYS A C 1
ATOM 1230 O O . LYS A 1 160 ? 8.403 -2.528 -2.361 1.00 90.25 160 LYS A O 1
ATOM 1235 N N . ALA A 1 161 ? 8.704 -3.801 -0.543 1.00 90.69 161 ALA A N 1
ATOM 1236 C CA . ALA A 1 161 ? 7.500 -3.358 0.149 1.00 90.69 161 ALA A CA 1
ATOM 1237 C C . ALA A 1 161 ? 7.872 -2.697 1.471 1.00 90.69 161 ALA A C 1
ATOM 1239 O O . ALA A 1 161 ? 8.667 -3.240 2.233 1.00 90.69 161 ALA A O 1
ATOM 1240 N N . THR A 1 162 ? 7.295 -1.539 1.770 1.00 91.62 162 THR A N 1
ATOM 1241 C CA . THR A 1 162 ? 7.544 -0.801 3.012 1.00 91.62 162 THR A CA 1
ATOM 1242 C C . THR A 1 162 ? 6.232 -0.616 3.750 1.00 91.62 162 THR A C 1
ATOM 1244 O O . THR A 1 162 ? 5.284 -0.077 3.194 1.00 91.62 162 THR A O 1
ATOM 1247 N N . SER A 1 163 ? 6.162 -1.077 4.999 1.00 87.62 163 SER A N 1
ATOM 1248 C CA . SER A 1 163 ? 4.996 -0.853 5.856 1.00 87.62 163 SER A CA 1
ATOM 1249 C C . SER A 1 163 ? 4.863 0.634 6.156 1.00 87.62 163 SER A C 1
ATOM 1251 O O . SER A 1 163 ? 5.798 1.230 6.685 1.00 87.62 163 SER A O 1
ATOM 1253 N N . VAL A 1 164 ? 3.701 1.207 5.842 1.00 90.94 164 VAL A N 1
ATOM 1254 C CA . VAL A 1 164 ? 3.396 2.623 6.100 1.00 90.94 164 VAL A CA 1
ATOM 1255 C C . VAL A 1 164 ? 2.354 2.764 7.199 1.00 90.94 164 VAL A C 1
ATOM 1257 O O . VAL A 1 164 ? 2.473 3.634 8.059 1.00 90.94 164 VAL A O 1
ATOM 1260 N N . TRP A 1 165 ? 1.355 1.881 7.212 1.00 91.69 165 TRP A N 1
ATOM 1261 C CA . TRP A 1 165 ? 0.313 1.865 8.234 1.00 91.69 165 TRP A CA 1
ATOM 1262 C C . TRP A 1 165 ? 0.228 0.499 8.891 1.00 91.69 165 TRP A C 1
ATOM 1264 O O . TRP A 1 165 ? 0.210 -0.524 8.205 1.00 91.69 165 TRP A O 1
ATOM 1274 N N . VAL A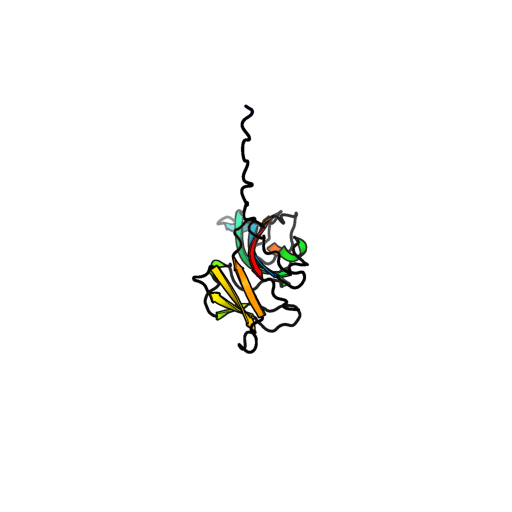 1 166 ? 0.125 0.494 10.218 1.00 91.56 166 VAL A N 1
ATOM 1275 C CA . VAL A 1 166 ? -0.178 -0.704 11.003 1.00 91.56 166 VAL A CA 1
ATOM 1276 C C . VAL A 1 166 ? -1.585 -0.583 11.550 1.00 91.56 166 VAL A C 1
ATOM 1278 O O . VAL A 1 166 ? -1.890 0.346 12.296 1.00 91.56 166 VAL A O 1
ATOM 1281 N N . CYS A 1 167 ? -2.429 -1.534 11.187 1.00 91.00 167 CYS A N 1
ATOM 1282 C CA . CYS A 1 167 ? -3.837 -1.579 11.526 1.00 91.00 167 CYS A CA 1
ATOM 1283 C C . CYS A 1 167 ? -4.075 -2.772 12.462 1.00 91.00 167 CYS A C 1
ATOM 1285 O O . CYS A 1 167 ? -4.277 -3.885 11.979 1.00 91.00 167 CYS A O 1
ATOM 1287 N N . PRO A 1 168 ? -4.040 -2.600 13.796 1.00 88.69 168 PRO A N 1
ATOM 1288 C CA . PRO A 1 168 ? -4.320 -3.668 14.760 1.00 88.69 168 PRO A CA 1
ATOM 1289 C C . PRO A 1 168 ? -5.830 -3.973 14.856 1.00 88.69 168 PRO A C 1
ATOM 1291 O O . PRO A 1 168 ? -6.366 -4.149 15.947 1.00 88.69 168 PRO A O 1
ATOM 1294 N N . VAL A 1 169 ? -6.526 -3.977 13.720 1.00 83.69 169 VAL A N 1
ATOM 1295 C CA . VAL A 1 169 ? -7.970 -4.193 13.612 1.00 83.69 169 VAL A CA 1
ATOM 1296 C C . VAL A 1 169 ? -8.200 -5.462 12.818 1.00 83.69 169 VAL A C 1
ATOM 1298 O O . VAL A 1 169 ? -7.588 -5.646 11.765 1.00 83.69 169 VAL A O 1
ATOM 1301 N N . ASP A 1 170 ? -9.068 -6.325 13.329 1.00 83.25 170 ASP A N 1
ATOM 1302 C CA . ASP A 1 170 ? -9.385 -7.563 12.635 1.00 83.25 170 ASP A CA 1
ATOM 1303 C C . ASP A 1 170 ? -10.348 -7.281 11.482 1.00 83.25 170 ASP A C 1
ATOM 1305 O O . ASP A 1 170 ? -11.414 -6.683 11.668 1.00 83.25 170 ASP A O 1
ATOM 1309 N N . LEU A 1 171 ? -9.929 -7.645 10.272 1.00 77.81 171 LEU A N 1
ATOM 1310 C CA . LEU A 1 171 ? -10.800 -7.651 9.092 1.00 77.81 171 LEU A CA 1
ATOM 1311 C C . LEU A 1 171 ? -11.482 -9.010 8.901 1.00 77.81 171 LEU A C 1
ATOM 1313 O O . LEU A 1 171 ? -12.362 -9.134 8.045 1.00 77.81 171 LEU A O 1
ATOM 1317 N N . CYS A 1 172 ? -11.043 -9.994 9.683 1.00 70.69 172 CYS A N 1
ATOM 1318 C CA . CYS A 1 172 ? -11.536 -11.349 9.799 1.00 70.69 172 CYS A CA 1
ATOM 1319 C C . CYS A 1 172 ? -12.018 -11.541 11.267 1.00 70.69 172 CYS A C 1
ATOM 1321 O O . CYS A 1 172 ? -12.432 -12.673 11.574 1.00 70.69 172 CYS A O 1
#

Radius of gyration: 22.24 Å; Cα contacts (8 Å, |Δi|>4): 381; chains: 1; bounding box: 55×30×99 Å

Foldseek 3Di:
DDDDDDDDDDPDPPPPPPQQDQQWKFWKKKKKKFKFKDWDQDVPRDTDIDIDIDIAIFIFIGRSNRPDLVRLLDPVGTQVGRHPVPQAAQDWGCAPPPQHIWTWGQDPVNQKIWIARNVNPDTQGIKGFDDQPDKDWNWDWPRPSCCPPPHHTDITMTMMITGGIITSGHSD